Protein AF-A0A932LZQ9-F1 (afdb_monomer_lite)

Foldseek 3Di:
DEDDQDWDKDFDPPPDPVPFDADPVVRHTDNVVGDIDTPPVSVVVVVVVVVCCVVPNDYD

Secondary structure (DSSP, 8-state):
-B------EEE-TTS-GGG--EETTTTEE--TT--EEE-HHHHHHHHHHHHHHHHH--B-

pLDDT: mean 95.22, std 3.15, range [88.25, 98.69]

Radius of gyration: 16.02 Å; chains: 1; bounding box: 35×15×46 Å

Sequence (60 aa):
MEIVVCLKEIIDPEIPPSQFKIDPAAKRQLQEGHALVISTYDENALEVALKLKEKAGGRV

Structure (mmCIF, N/CA/C/O backbone):
data_AF-A0A932LZQ9-F1
#
_entry.id   AF-A0A932LZQ9-F1
#
loop_
_atom_site.group_PDB
_atom_site.id
_atom_site.type_symbol
_atom_site.label_atom_id
_atom_site.label_alt_id
_atom_site.label_comp_id
_atom_site.label_asym_id
_atom_site.label_entity_id
_atom_site.label_seq_id
_atom_site.pdbx_PDB_ins_code
_atom_site.Cartn_x
_atom_site.Cartn_y
_atom_site.Cartn_z
_atom_site.occupancy
_atom_site.B_iso_or_eq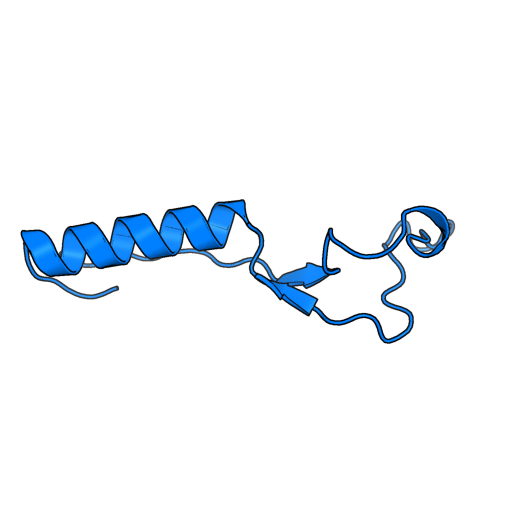uiv
_atom_site.auth_seq_id
_atom_site.auth_comp_id
_atom_site.auth_asym_id
_atom_site.auth_atom_id
_atom_site.pdbx_PDB_model_num
ATOM 1 N N . MET A 1 1 ? -17.870 -2.026 14.691 1.00 93.19 1 MET A N 1
ATOM 2 C CA . MET A 1 1 ? -17.485 -1.264 13.488 1.00 93.19 1 MET A CA 1
ATOM 3 C C . MET A 1 1 ? -16.692 -2.202 12.603 1.00 93.19 1 MET A C 1
ATOM 5 O O . MET A 1 1 ? -15.784 -2.844 13.119 1.00 93.19 1 MET A O 1
ATOM 9 N N . GLU A 1 2 ? -17.068 -2.308 11.332 1.00 97.69 2 GLU A N 1
ATOM 10 C CA . GLU A 1 2 ? -16.321 -3.063 10.322 1.00 97.69 2 GLU A CA 1
ATOM 11 C C . GLU A 1 2 ? -15.600 -2.049 9.436 1.00 97.69 2 GLU A C 1
ATOM 13 O O . GLU A 1 2 ? -16.244 -1.159 8.878 1.00 97.69 2 GLU A O 1
ATOM 18 N N . ILE A 1 3 ? -14.278 -2.150 9.352 1.00 98.25 3 ILE A N 1
ATOM 19 C CA . ILE A 1 3 ? -13.441 -1.290 8.520 1.00 98.25 3 ILE A CA 1
ATOM 20 C C . ILE A 1 3 ? -12.848 -2.167 7.426 1.00 98.25 3 ILE A C 1
ATOM 22 O O . ILE A 1 3 ? -12.257 -3.198 7.717 1.00 98.25 3 ILE A O 1
ATOM 26 N N . VAL A 1 4 ? -12.990 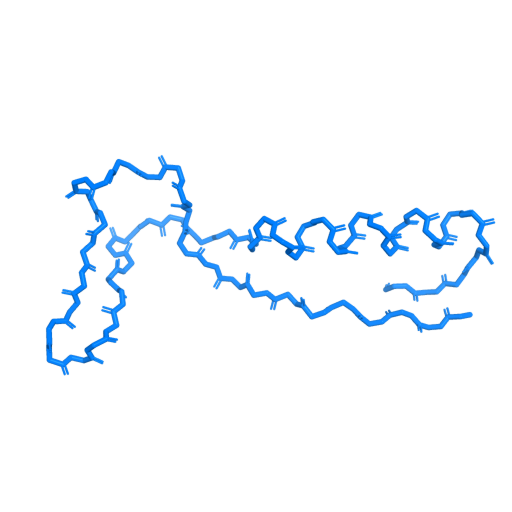-1.753 6.172 1.00 98.38 4 VAL A N 1
ATOM 27 C CA . VAL A 1 4 ? -12.337 -2.416 5.040 1.00 98.38 4 VAL A CA 1
ATOM 28 C C . VAL A 1 4 ? -11.259 -1.483 4.516 1.00 98.38 4 VAL A C 1
ATOM 30 O O . VAL A 1 4 ? -11.554 -0.342 4.160 1.00 98.38 4 VAL A O 1
ATOM 33 N N . VAL A 1 5 ? -10.020 -1.971 4.469 1.00 98.31 5 VAL A N 1
ATOM 34 C CA . VAL A 1 5 ? -8.883 -1.251 3.886 1.00 98.31 5 VAL A CA 1
ATOM 35 C C . VAL A 1 5 ? -8.507 -1.931 2.578 1.00 98.31 5 VAL A C 1
ATOM 37 O O . VAL A 1 5 ? -8.152 -3.108 2.556 1.00 98.31 5 VAL A O 1
ATOM 40 N N . CYS A 1 6 ? -8.607 -1.196 1.475 1.00 98.38 6 CYS A N 1
ATOM 41 C CA . CYS A 1 6 ? -8.155 -1.676 0.176 1.00 98.38 6 CYS A CA 1
ATOM 42 C C . CYS A 1 6 ? -6.640 -1.502 0.085 1.00 98.38 6 CYS A C 1
ATOM 44 O O . CYS A 1 6 ? -6.148 -0.392 0.260 1.00 98.38 6 CYS A O 1
ATOM 46 N N . LEU A 1 7 ? -5.926 -2.589 -0.204 1.00 98.31 7 LEU A N 1
ATOM 47 C CA . LEU A 1 7 ? -4.476 -2.579 -0.365 1.00 98.31 7 LEU A CA 1
ATOM 48 C C . LEU A 1 7 ? -4.112 -2.761 -1.834 1.00 98.31 7 LEU A C 1
ATOM 50 O O . LEU A 1 7 ? -4.701 -3.585 -2.540 1.00 98.31 7 LEU A O 1
ATOM 54 N N . LYS A 1 8 ? -3.104 -2.019 -2.275 1.00 97.50 8 LYS A N 1
ATOM 55 C CA . LYS A 1 8 ? -2.479 -2.154 -3.577 1.00 97.50 8 LYS A CA 1
ATOM 56 C C . LYS A 1 8 ? -1.017 -2.521 -3.403 1.00 97.50 8 LYS A C 1
ATOM 58 O O . LYS A 1 8 ? -0.240 -1.818 -2.763 1.00 97.50 8 LYS A O 1
ATOM 63 N N . GLU A 1 9 ? -0.652 -3.607 -4.058 1.00 95.94 9 GLU A N 1
ATOM 64 C CA . GLU A 1 9 ? 0.728 -4.025 -4.228 1.00 95.94 9 GLU A CA 1
ATOM 65 C C . GLU A 1 9 ? 1.388 -3.197 -5.345 1.00 95.94 9 GLU A C 1
ATOM 67 O O . GLU A 1 9 ? 0.817 -3.000 -6.426 1.00 95.94 9 GLU A O 1
ATOM 72 N N . ILE A 1 10 ? 2.573 -2.660 -5.062 1.00 94.19 10 ILE A N 1
ATOM 73 C CA . ILE A 1 10 ? 3.368 -1.828 -5.968 1.00 94.19 10 ILE A CA 1
ATOM 74 C C . ILE A 1 10 ? 4.817 -2.309 -5.986 1.00 94.19 10 ILE A C 1
ATOM 76 O O . ILE A 1 10 ? 5.258 -2.987 -5.065 1.00 94.19 10 ILE A O 1
ATOM 80 N N . ILE A 1 11 ? 5.578 -1.935 -7.015 1.00 93.88 11 ILE A N 1
ATOM 81 C CA . ILE A 1 11 ? 7.038 -2.068 -6.948 1.00 93.88 11 ILE A CA 1
ATOM 82 C C . ILE A 1 11 ? 7.554 -1.161 -5.847 1.00 93.88 11 ILE A C 1
ATOM 84 O O . ILE A 1 11 ? 7.081 -0.029 -5.726 1.00 93.88 11 ILE A O 1
ATOM 88 N N . ASP A 1 12 ? 8.520 -1.673 -5.091 1.00 93.00 12 ASP A N 1
ATOM 89 C CA . ASP A 1 12 ? 9.231 -0.910 -4.078 1.00 93.00 12 ASP A CA 1
ATOM 90 C C . ASP A 1 12 ? 9.674 0.463 -4.631 1.00 93.00 12 ASP A C 1
ATOM 92 O O . ASP A 1 12 ? 10.481 0.521 -5.567 1.00 93.00 12 ASP A O 1
ATOM 96 N N . PRO A 1 13 ? 9.124 1.578 -4.113 1.00 90.44 13 PRO A N 1
ATOM 97 C CA . PRO A 1 13 ? 9.466 2.913 -4.585 1.00 90.44 13 PRO A CA 1
ATOM 98 C C . PRO A 1 13 ? 10.898 3.326 -4.212 1.00 90.44 13 PRO A C 1
ATOM 100 O O . PRO A 1 13 ? 11.370 4.345 -4.714 1.00 90.44 13 PRO A O 1
ATOM 103 N N . GLU A 1 14 ? 11.587 2.562 -3.359 1.00 92.19 14 GLU A N 1
ATOM 104 C CA . GLU A 1 14 ? 12.971 2.817 -2.954 1.00 92.19 14 GLU A CA 1
ATOM 105 C C . GLU A 1 14 ? 14.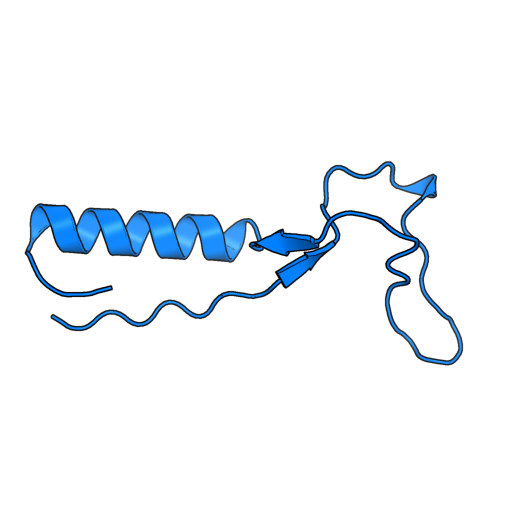007 2.257 -3.941 1.00 92.19 14 GLU A C 1
ATOM 107 O O . GLU A 1 14 ? 15.207 2.507 -3.781 1.00 92.19 14 GLU A O 1
ATOM 112 N N . ILE A 1 15 ? 13.586 1.545 -5.000 1.00 92.19 15 ILE A N 1
ATOM 113 C CA . ILE A 1 15 ? 14.530 1.129 -6.043 1.00 92.19 15 ILE A CA 1
ATOM 114 C C . ILE A 1 15 ? 15.179 2.353 -6.716 1.00 92.19 15 ILE A C 1
ATOM 116 O O . ILE A 1 15 ? 14.533 3.388 -6.911 1.00 92.19 15 ILE A O 1
ATOM 120 N N . PRO A 1 16 ? 16.449 2.252 -7.149 1.00 93.44 16 PRO A N 1
ATOM 121 C CA . PRO A 1 16 ? 17.083 3.304 -7.927 1.00 93.44 16 PRO A CA 1
ATOM 122 C C . PRO A 1 16 ? 16.242 3.682 -9.160 1.00 93.44 16 PRO A C 1
ATOM 124 O O . PRO A 1 16 ? 15.827 2.789 -9.904 1.00 93.44 16 PRO A O 1
ATOM 127 N N . PRO A 1 17 ? 16.063 4.980 -9.475 1.00 90.25 17 PRO A N 1
ATOM 128 C CA . PRO A 1 17 ? 15.278 5.407 -10.637 1.00 90.25 17 PRO A CA 1
ATOM 129 C C . PRO A 1 17 ? 15.760 4.821 -11.971 1.00 90.25 17 PRO A C 1
ATOM 131 O O . PRO A 1 17 ? 14.968 4.617 -12.883 1.00 90.25 17 PRO A O 1
ATOM 134 N N . SER A 1 18 ? 17.055 4.508 -12.084 1.00 92.25 18 SER A N 1
ATOM 135 C CA . SER A 1 18 ? 17.645 3.858 -13.262 1.00 92.25 18 SER A CA 1
ATOM 136 C C . SER A 1 18 ? 17.183 2.410 -13.475 1.00 92.25 18 SER A C 1
ATOM 138 O O . SER A 1 18 ? 17.331 1.883 -14.577 1.00 92.25 18 SER A O 1
ATOM 140 N N . GLN A 1 19 ? 16.640 1.766 -12.441 1.00 92.06 19 GLN A N 1
ATOM 141 C CA . GLN A 1 19 ? 16.098 0.408 -12.487 1.00 92.06 19 GLN A CA 1
ATOM 142 C C . GLN A 1 19 ? 14.583 0.399 -12.731 1.00 92.06 19 GLN A C 1
ATOM 144 O O . GLN A 1 19 ? 14.024 -0.624 -13.112 1.00 92.06 19 GLN A O 1
ATOM 149 N N . PHE A 1 20 ? 13.907 1.543 -12.600 1.00 91.62 20 PHE A N 1
ATOM 150 C CA . PHE A 1 20 ? 12.488 1.649 -12.914 1.00 91.62 20 PHE A CA 1
ATOM 151 C C . PHE A 1 20 ? 12.278 1.702 -14.438 1.00 91.62 20 PHE A C 1
ATOM 153 O O . PHE A 1 20 ? 12.525 2.727 -15.076 1.00 91.62 20 PHE A O 1
ATOM 160 N N . LYS A 1 21 ? 11.797 0.605 -15.040 1.00 91.56 21 LYS A N 1
ATOM 161 C CA . LYS A 1 21 ? 11.597 0.494 -16.497 1.00 91.56 21 LYS A CA 1
ATOM 162 C C . LYS A 1 21 ? 10.161 0.158 -16.891 1.00 91.56 21 LYS A C 1
ATOM 164 O O . LYS A 1 21 ? 9.579 -0.793 -16.383 1.00 91.56 21 LYS A O 1
ATOM 169 N N . ILE A 1 22 ? 9.642 0.862 -17.895 1.00 93.12 22 ILE A N 1
ATOM 170 C CA . ILE A 1 22 ? 8.308 0.634 -18.468 1.00 93.12 22 ILE A CA 1
ATOM 171 C C . ILE A 1 22 ? 8.432 -0.150 -19.781 1.00 93.12 22 ILE A C 1
ATOM 173 O O . ILE A 1 22 ? 9.222 0.215 -20.649 1.00 93.12 22 ILE A O 1
ATOM 177 N N . ASP A 1 23 ? 7.604 -1.180 -19.955 1.00 94.56 23 ASP A N 1
ATOM 178 C CA . ASP A 1 23 ? 7.367 -1.827 -21.246 1.00 94.56 23 ASP A CA 1
ATOM 179 C C . ASP A 1 23 ? 6.583 -0.868 -22.167 1.00 94.56 23 ASP A C 1
ATOM 181 O O . ASP A 1 23 ? 5.423 -0.549 -21.870 1.00 94.56 23 ASP A O 1
ATOM 185 N N . PRO A 1 24 ? 7.165 -0.405 -23.290 1.00 95.38 24 PRO A N 1
ATOM 186 C CA . PRO A 1 24 ? 6.521 0.571 -24.165 1.00 95.38 24 PRO A CA 1
ATOM 187 C C . PRO A 1 24 ? 5.339 -0.005 -24.960 1.00 95.38 24 PRO A C 1
ATOM 189 O O . PRO A 1 24 ? 4.452 0.754 -25.357 1.00 95.38 24 PRO A O 1
ATOM 192 N N . ALA A 1 25 ? 5.298 -1.320 -25.190 1.00 96.56 25 ALA A N 1
ATOM 193 C CA . ALA A 1 25 ? 4.221 -1.980 -25.920 1.00 96.56 25 ALA A CA 1
ATOM 194 C C . ALA A 1 25 ? 3.047 -2.298 -24.988 1.00 96.56 25 ALA A C 1
ATOM 196 O O . ALA A 1 25 ? 1.904 -1.937 -25.277 1.00 96.56 25 ALA A O 1
ATOM 197 N N . ALA A 1 26 ? 3.331 -2.920 -23.840 1.00 95.44 26 ALA A N 1
ATOM 198 C CA . ALA A 1 26 ? 2.309 -3.271 -22.855 1.00 95.44 26 ALA A CA 1
ATOM 199 C C . ALA A 1 26 ? 1.835 -2.068 -22.021 1.00 95.44 26 ALA A C 1
ATOM 201 O O . ALA A 1 26 ? 0.781 -2.146 -21.387 1.00 95.44 26 ALA A O 1
ATOM 202 N N . LYS A 1 27 ? 2.599 -0.963 -22.016 1.00 93.50 27 LYS A N 1
ATOM 203 C CA . LYS A 1 27 ? 2.381 0.233 -21.181 1.00 93.50 27 LYS A CA 1
ATOM 204 C C . LYS A 1 27 ? 2.280 -0.117 -19.697 1.00 93.50 27 LYS A C 1
ATOM 206 O O . LYS A 1 27 ? 1.417 0.387 -18.977 1.00 93.50 27 LYS A O 1
ATOM 211 N N . ARG A 1 28 ? 3.144 -1.027 -19.251 1.00 90.88 28 ARG A N 1
ATOM 212 C CA . ARG A 1 28 ? 3.193 -1.523 -17.874 1.00 90.88 28 ARG A CA 1
ATOM 213 C C . ARG A 1 28 ? 4.597 -1.432 -17.329 1.00 90.88 28 ARG A C 1
ATOM 215 O O . ARG A 1 28 ? 5.567 -1.515 -18.073 1.00 90.88 28 ARG A O 1
ATOM 222 N N . GLN A 1 29 ? 4.681 -1.292 -16.019 1.00 89.75 29 GLN A N 1
ATOM 223 C CA . GLN A 1 29 ? 5.956 -1.341 -15.342 1.00 89.75 29 GLN A CA 1
ATOM 224 C C . GLN A 1 29 ? 6.533 -2.762 -15.368 1.00 89.75 29 GLN A C 1
ATOM 226 O O . GLN A 1 29 ? 5.804 -3.731 -15.149 1.00 89.75 29 GLN A O 1
ATOM 231 N N . LEU A 1 30 ? 7.834 -2.872 -15.626 1.00 91.38 30 LEU A N 1
ATOM 232 C CA . LEU A 1 30 ? 8.583 -4.119 -15.552 1.00 91.38 30 LEU A CA 1
ATOM 233 C C . LEU A 1 30 ? 9.032 -4.355 -14.108 1.00 91.38 30 LEU A C 1
ATOM 235 O O . LEU A 1 30 ? 9.681 -3.503 -13.507 1.00 91.38 30 LEU A O 1
ATOM 239 N N . GLN A 1 31 ? 8.682 -5.518 -13.555 1.00 88.94 31 GLN A N 1
ATOM 240 C CA . GLN A 1 31 ? 9.066 -5.878 -12.189 1.00 88.94 31 GLN A CA 1
ATOM 241 C C . GLN A 1 31 ? 10.545 -6.270 -12.078 1.00 88.94 31 GLN A C 1
ATOM 243 O O . GLN A 1 31 ? 11.135 -6.022 -11.042 1.00 88.94 31 GLN A O 1
ATOM 248 N N . GLU A 1 32 ? 11.141 -6.893 -13.103 1.00 88.25 32 GLU A N 1
ATOM 249 C CA . GLU A 1 32 ? 12.568 -7.296 -13.159 1.00 88.25 32 GLU A CA 1
ATOM 250 C C . GLU A 1 32 ? 13.131 -7.970 -11.880 1.00 88.25 32 GLU A C 1
ATOM 252 O O . GLU A 1 32 ? 14.312 -7.858 -11.570 1.00 88.25 32 GLU A O 1
ATOM 257 N N . GLY A 1 33 ? 12.296 -8.705 -11.135 1.00 88.50 33 GLY A N 1
ATOM 258 C CA . GLY A 1 33 ? 12.693 -9.362 -9.881 1.00 88.50 33 GLY A CA 1
ATOM 259 C C . GLY A 1 33 ? 12.759 -8.435 -8.661 1.00 88.50 33 GLY A C 1
ATOM 260 O O . GLY A 1 33 ? 13.117 -8.894 -7.578 1.00 88.50 33 GLY A O 1
ATOM 261 N N . HIS A 1 34 ? 12.387 -7.161 -8.807 1.00 91.25 34 HIS A N 1
ATOM 262 C CA . HIS A 1 34 ? 12.193 -6.243 -7.691 1.00 91.25 34 HIS A CA 1
ATOM 263 C C . HIS A 1 34 ? 11.057 -6.718 -6.782 1.00 91.25 34 HIS A C 1
ATOM 265 O O . HIS A 1 34 ? 10.056 -7.296 -7.233 1.00 91.25 34 HIS A O 1
ATOM 271 N N . ALA A 1 35 ? 11.234 -6.463 -5.487 1.00 92.69 35 ALA A N 1
ATOM 272 C CA . ALA A 1 35 ? 10.229 -6.755 -4.485 1.00 92.69 35 ALA A CA 1
ATOM 273 C C . ALA A 1 35 ? 8.965 -5.928 -4.742 1.00 92.69 35 ALA A C 1
ATOM 275 O O . ALA A 1 35 ? 9.015 -4.790 -5.221 1.00 92.69 35 ALA A O 1
ATOM 276 N N . LEU A 1 36 ? 7.833 -6.534 -4.409 1.00 94.25 36 LEU A N 1
ATOM 277 C CA . LEU A 1 36 ? 6.557 -5.855 -4.377 1.00 94.25 36 LEU A CA 1
ATOM 278 C C . LEU A 1 36 ? 6.185 -5.588 -2.919 1.00 94.25 36 LEU A C 1
ATOM 280 O O . LEU A 1 36 ? 6.344 -6.456 -2.059 1.00 94.25 36 LEU A O 1
ATOM 284 N N . VAL A 1 37 ? 5.731 -4.371 -2.651 1.00 96.56 37 VAL A N 1
ATOM 285 C CA . VAL A 1 37 ? 5.406 -3.860 -1.317 1.00 96.56 37 VAL A CA 1
ATOM 286 C C . VAL A 1 37 ? 4.009 -3.250 -1.317 1.00 96.56 37 VAL A C 1
ATOM 288 O O . VAL A 1 37 ? 3.430 -2.971 -2.372 1.00 96.56 37 VAL A O 1
ATOM 291 N N . ILE A 1 38 ? 3.444 -3.044 -0.130 1.00 97.88 38 ILE A N 1
ATOM 292 C CA . ILE A 1 38 ? 2.178 -2.323 0.016 1.00 97.88 38 ILE A CA 1
ATOM 293 C C . ILE A 1 38 ? 2.422 -0.860 -0.372 1.00 97.88 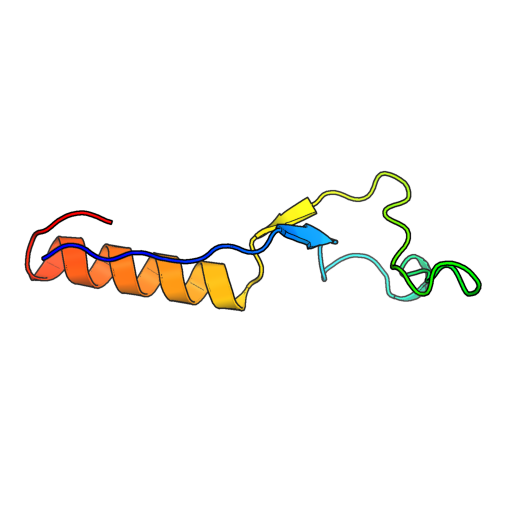38 ILE A C 1
ATOM 295 O O . ILE A 1 38 ? 3.467 -0.290 -0.066 1.00 97.88 38 ILE A O 1
ATOM 299 N N . SER A 1 39 ? 1.474 -0.226 -1.064 1.00 97.44 39 SER A N 1
ATOM 300 C CA . SER A 1 39 ? 1.577 1.208 -1.320 1.00 97.44 39 SER A CA 1
ATOM 301 C C . SER A 1 39 ? 1.678 1.981 -0.008 1.00 97.44 39 SER A C 1
ATOM 303 O O . SER A 1 39 ? 0.873 1.778 0.894 1.00 97.44 39 SER A O 1
ATOM 305 N N . THR A 1 40 ? 2.586 2.953 0.067 1.00 96.94 40 THR A N 1
ATOM 306 C CA . THR A 1 40 ? 2.755 3.810 1.252 1.00 96.94 40 THR A CA 1
ATOM 307 C C . THR A 1 40 ? 1.452 4.508 1.674 1.00 96.94 40 THR A C 1
ATOM 309 O O . THR A 1 40 ? 1.218 4.761 2.854 1.00 96.94 40 THR A O 1
ATOM 312 N N . TYR A 1 41 ? 0.558 4.818 0.729 1.00 97.94 4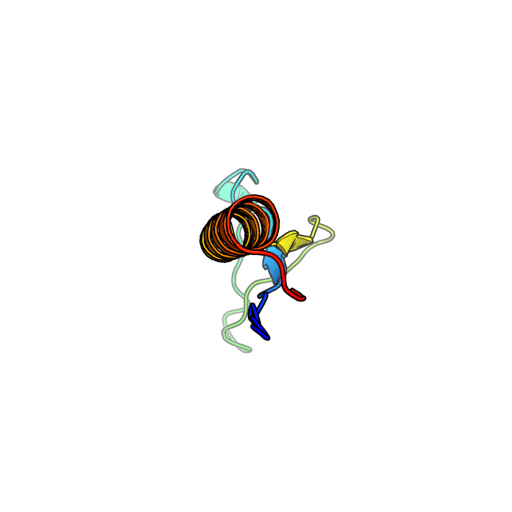1 TYR A N 1
ATOM 313 C CA . TYR A 1 41 ? -0.764 5.372 1.052 1.00 97.94 41 TYR A CA 1
ATOM 314 C C . TYR A 1 41 ? -1.662 4.358 1.760 1.00 97.94 41 TYR A C 1
ATOM 316 O O . TYR A 1 41 ? -2.393 4.711 2.686 1.00 97.94 41 TYR A O 1
ATOM 324 N N . ASP A 1 42 ? -1.574 3.100 1.352 1.00 98.50 42 ASP A N 1
ATOM 325 C CA . ASP A 1 42 ? -2.386 2.019 1.886 1.00 98.50 42 ASP A CA 1
ATOM 326 C C . ASP A 1 42 ? -1.841 1.548 3.241 1.00 98.50 42 ASP A C 1
ATOM 328 O O . ASP A 1 42 ? -2.625 1.223 4.129 1.00 98.50 42 ASP A O 1
ATOM 332 N N . GLU A 1 43 ? -0.521 1.610 3.455 1.00 98.19 43 GLU A N 1
ATOM 333 C CA . GLU A 1 43 ? 0.099 1.441 4.779 1.00 98.19 43 GLU A CA 1
ATOM 334 C C . GLU A 1 43 ? -0.436 2.476 5.776 1.00 98.19 43 GLU A C 1
ATOM 336 O O . GLU A 1 43 ? -0.854 2.123 6.880 1.00 98.19 43 GLU A O 1
ATOM 341 N N . ASN A 1 44 ? -0.518 3.747 5.368 1.00 98.50 44 ASN A N 1
ATOM 342 C CA . ASN A 1 44 ? -1.118 4.798 6.191 1.00 98.50 44 ASN A CA 1
ATOM 343 C C . ASN A 1 44 ? -2.605 4.530 6.471 1.00 98.50 44 ASN A C 1
ATOM 345 O O . ASN A 1 44 ? -3.073 4.737 7.592 1.00 98.50 44 ASN A O 1
ATOM 349 N N . ALA A 1 45 ? -3.358 4.068 5.469 1.00 98.69 45 ALA A N 1
ATOM 350 C CA . ALA A 1 45 ? -4.770 3.734 5.636 1.00 98.69 45 ALA A CA 1
ATOM 351 C C . ALA A 1 45 ? -4.969 2.565 6.615 1.00 98.69 45 ALA A C 1
ATOM 353 O O . ALA A 1 45 ? -5.837 2.633 7.490 1.00 98.69 45 ALA A O 1
ATOM 354 N N . LEU A 1 46 ? -4.135 1.526 6.510 1.00 98.62 46 LEU A N 1
ATOM 355 C CA . LEU A 1 46 ? -4.132 0.382 7.415 1.00 98.62 46 LEU A CA 1
ATOM 356 C C . LEU A 1 46 ? -3.796 0.811 8.844 1.00 98.62 46 LEU A C 1
ATOM 358 O O . LEU A 1 46 ? -4.513 0.450 9.774 1.00 98.62 46 LEU A O 1
ATOM 362 N N . GLU A 1 47 ? -2.773 1.643 9.019 1.00 98.62 47 GLU A N 1
AT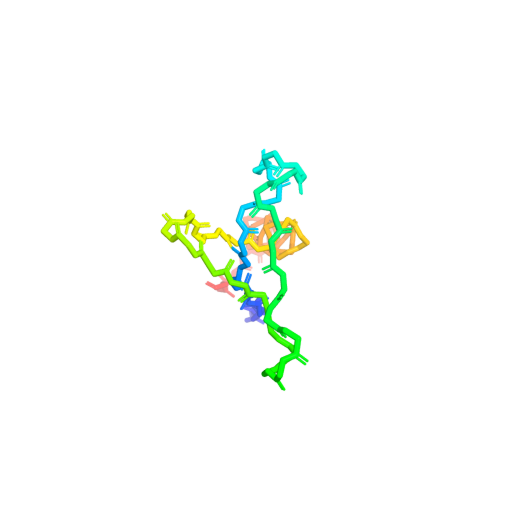OM 363 C CA . GLU A 1 47 ? -2.373 2.168 10.326 1.00 98.62 47 GLU A CA 1
ATOM 364 C C . GLU A 1 47 ? -3.500 2.975 10.995 1.00 98.62 47 GLU A C 1
ATOM 366 O O . GLU A 1 47 ? -3.777 2.824 12.187 1.00 98.62 47 GLU A O 1
ATOM 371 N N . VAL A 1 48 ? -4.211 3.813 10.235 1.00 98.38 48 VAL A N 1
ATOM 372 C CA . VAL A 1 48 ? -5.378 4.543 10.756 1.00 98.38 48 VAL A CA 1
ATOM 373 C C . VAL A 1 48 ? -6.502 3.582 11.151 1.00 98.38 48 VAL A C 1
ATOM 375 O O . VAL A 1 48 ? -7.122 3.766 12.201 1.00 98.38 48 VAL A O 1
ATOM 378 N N . ALA A 1 49 ? -6.759 2.545 10.353 1.00 98.56 49 ALA A N 1
ATOM 379 C CA . ALA A 1 49 ? -7.773 1.543 10.665 1.00 98.56 49 ALA A CA 1
ATOM 380 C C . ALA A 1 49 ? -7.442 0.776 11.957 1.00 98.56 49 ALA A C 1
ATOM 382 O O . ALA A 1 49 ? -8.320 0.597 12.806 1.00 98.56 49 ALA A O 1
ATOM 383 N N . LEU A 1 50 ? -6.176 0.391 12.148 1.00 98.56 50 LEU A N 1
ATOM 384 C CA . LEU A 1 50 ? -5.699 -0.252 13.374 1.00 98.56 50 LEU A CA 1
ATOM 385 C C . LEU A 1 50 ? -5.871 0.666 14.590 1.00 98.56 50 LEU A C 1
ATOM 387 O O . LEU A 1 50 ? -6.466 0.248 15.583 1.00 98.56 50 LEU A O 1
ATOM 391 N N . LYS A 1 51 ? -5.487 1.944 14.484 1.00 98.56 51 LYS A N 1
ATOM 392 C CA . LYS A 1 51 ? -5.709 2.938 15.551 1.00 98.56 51 LYS A CA 1
ATOM 393 C C . LYS A 1 51 ? -7.184 3.089 15.925 1.00 98.56 51 LYS A C 1
ATOM 395 O O . LYS A 1 51 ? -7.521 3.211 17.103 1.00 98.56 51 LYS A O 1
ATOM 400 N N . LEU A 1 52 ? -8.085 3.087 14.941 1.00 98.06 52 LEU A N 1
ATOM 401 C CA . LEU A 1 52 ? -9.529 3.159 15.184 1.00 98.06 52 LEU A CA 1
ATOM 402 C C . LEU A 1 52 ? -10.053 1.900 15.885 1.00 98.06 52 LEU A C 1
ATOM 404 O O . LEU A 1 52 ? -10.835 2.017 16.831 1.00 98.06 52 LEU A O 1
ATOM 408 N N . LYS A 1 53 ? -9.590 0.717 15.463 1.00 98.06 53 LYS A N 1
ATOM 409 C CA . LYS A 1 53 ? -9.902 -0.563 16.110 1.00 98.06 53 LYS A CA 1
ATOM 410 C C . LYS A 1 53 ? -9.440 -0.591 17.565 1.00 98.06 53 LYS A C 1
ATOM 412 O O . LYS A 1 53 ? -10.201 -1.028 18.421 1.00 98.06 53 LYS A O 1
ATOM 417 N N . GLU A 1 54 ? -8.233 -0.120 17.859 1.00 98.38 54 GLU A N 1
ATOM 418 C CA . GLU A 1 54 ? -7.706 -0.065 19.229 1.00 98.38 54 GLU A CA 1
ATOM 419 C C . GLU A 1 54 ? -8.487 0.915 20.108 1.00 98.38 54 GLU A C 1
ATOM 421 O O . GLU A 1 54 ? -8.833 0.599 21.244 1.00 98.38 54 GLU A O 1
ATOM 426 N N . LYS A 1 55 ? -8.811 2.099 19.575 1.00 98.12 55 LYS A N 1
ATOM 427 C CA . LYS A 1 55 ? -9.484 3.160 20.332 1.00 98.12 55 LYS A CA 1
ATOM 428 C C . LYS A 1 55 ? -10.962 2.877 20.604 1.00 98.12 55 LYS A C 1
ATOM 430 O O . LYS A 1 55 ? -11.465 3.258 21.658 1.00 98.12 55 LYS A O 1
ATOM 435 N N . ALA A 1 56 ? -11.676 2.298 19.641 1.00 96.62 56 ALA A N 1
ATOM 436 C CA . ALA A 1 56 ? -13.137 2.190 19.669 1.00 96.62 56 ALA A CA 1
ATOM 437 C C . ALA A 1 56 ? -13.663 0.750 19.519 1.00 96.62 56 ALA A C 1
ATOM 439 O O . ALA A 1 56 ? -14.878 0.542 19.476 1.00 96.62 56 ALA A O 1
ATOM 440 N N . GLY A 1 57 ? -12.775 -0.246 19.445 1.00 94.50 57 GLY A N 1
ATOM 441 C CA . GLY A 1 57 ? -13.126 -1.628 19.132 1.00 94.50 57 GLY A CA 1
ATOM 442 C C . GLY A 1 57 ? -13.514 -1.830 17.660 1.00 94.50 57 GLY A C 1
ATOM 443 O O . GLY A 1 57 ? -13.628 -0.891 16.872 1.00 94.50 57 GLY A O 1
ATOM 444 N N . GLY A 1 58 ? -13.754 -3.085 17.278 1.00 95.38 58 GLY A N 1
ATOM 445 C CA . GLY A 1 58 ? -14.189 -3.463 15.931 1.00 95.38 58 GLY A CA 1
ATOM 446 C C . GLY A 1 58 ? -13.240 -4.423 15.223 1.00 95.38 58 GLY A C 1
ATOM 447 O O . GLY A 1 58 ? -12.352 -5.021 15.838 1.00 95.38 58 GLY A O 1
ATOM 448 N N . ARG A 1 59 ? -13.461 -4.581 13.917 1.00 98.06 59 ARG A N 1
ATOM 449 C CA . ARG A 1 59 ? -12.679 -5.450 13.042 1.00 98.06 59 ARG A CA 1
ATOM 450 C C . ARG A 1 59 ? -12.200 -4.657 11.830 1.00 98.06 59 ARG A C 1
ATOM 452 O O . ARG A 1 59 ? -12.969 -3.902 11.238 1.00 98.06 59 ARG A O 1
ATOM 459 N N . VAL A 1 60 ? -10.919 -4.837 11.538 1.00 96.44 60 VAL A N 1
ATOM 460 C CA . VAL A 1 60 ? -10.228 -4.432 10.312 1.00 96.44 60 VAL A CA 1
ATOM 461 C C . VAL A 1 60 ? -9.844 -5.729 9.626 1.00 96.44 60 VAL A C 1
ATOM 463 O O . VAL A 1 60 ? -9.377 -6.620 10.382 1.00 96.44 60 VAL A O 1
#